Protein 3EAZ (pdb70)

InterPro domains:
  IPR000719 Protein kinase domain [PS50011] (195-449)
  IPR000980 SH2 domain [PF00017] (82-156)
  IPR000980 SH2 domain [PS50001] (82-171)
  IPR000980 SH2 domain [SM00252] (80-162)
  IPR001245 Serine-threonine/tyrosine-protein kinase, catalytic domain [PF07714] (195-440)
  IPR001245 Serine-threonine/tyrosine-protein kinase, catalytic domain [PR00109] (266-279)
  IPR001245 Serine-threonine/tyrosine-protein kinase, catalytic domain [PR00109] (304-322)
  IPR001245 Serine-threonine/tyrosine-protein kinase, catalytic domain [PR00109] (348-358)
  IPR001245 Serine-threonine/tyrosine-protein kinase, catalytic domain [PR00109] (367-389)
  IPR001245 Serine-threonine/tyrosine-protein kinase, catalytic domain [PR00109] (411-433)
  IPR001452 SH3 domain [PF00018] (15-62)
  IPR001452 SH3 domain [PS50002] (9-70)
  IPR001452 SH3 domain [SM00326] (12-69)
  IPR008266 Tyrosine-protein kinase, active site [PS00109] (310-322)
  IPR011009 Protein kinase-like domain superfamily [SSF56112] (182-446)
  IPR017441 Protein kinase, ATP binding site [PS00107] (201-222)
  IPR020635 Tyrosine-protein kinase, catalytic domain [SM00219] (195-440)
  IPR035027 CSK-like, SH2 domain [cd09937] (78-175)
  IPR036028 SH3-like domain superfamily [SSF50044] (13-99)
  IPR036860 SH2 domain superfamily [G3DSA:3.30.505.10] (81-172)

Foldseek 3Di:
DDDPLVPDFQEAEADDPVVLQVLCPPADFLEWHKYAHPPDPPFIWIWGGAPGGIDIQTWDADVCWIDRPVPDTHNDDVVVLVVQCVDVVPPRHRNPHYSGHD

Secondary structure (DSSP, 8-state):
---TGGG-TTB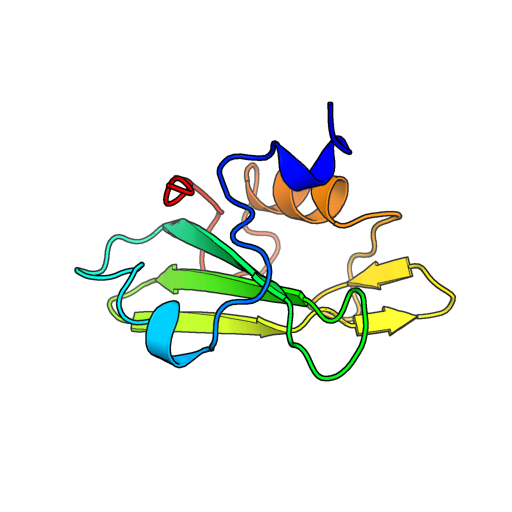--S--HHHHHHHT-S--TTEEEEEE-TTSTT-EEEEEEETTEEEEEE-EEETTEEESSSSS-BSSHHHHHHHHHH--TTSSS---EE----

Radius of gyration: 12.63 Å; Cα contacts (8 Å, |Δi|>4): 190; chains: 1; bounding box: 30×32×30 Å

Organism: Homo sapiens (NCBI:txid9606)

CATH classification: 3.30.505.10

B-factor: mean 10.51, std 4.26, range [4.64, 27.85]

Sequence (102 aa):
AGTKLSLMPWFHGKKITREQAEERLLYPPETGLFLVRESTNYPGDYTLCVSSDGKVEHYRIMYHASSKLSIDEEVYFENLMQLVEHYTSSDDADGLCTRLIKPKVME

GO terms:
  GO:0005737 cytoplasm (C, TAS)
  GO:0005515 protein binding (F, IPI)
  GO:0004713 protein tyrosine kinase activity (F, TAS)
  GO:0005515 protein binding (F, TAS)
  GO:0006468 protein phosphorylation (P, TAS)
  GO:0005829 cytosol (C, TAS)
  GO:0005886 plasma membrane (C, TAS)
  GO:0050852 T cell receptor signaling pathway (P, TAS)
  GO:0031295 T cell costimulation (P, TAS)
  GO:0042802 identical protein binding (F, IPI)
  GO:0005829 cytosol (C, IDA)
  GO:0042997 negative regulation of Golgi to plasma membrane protein transport (P, IDA)
  GO:0004713 protein tyrosine kinase activity (F, EXP)
  GO:0070062 extracellular exosome (C, HDA)
  GO:0005886 plasma membrane (C, IPI)
  GO:0034236 protein kinase A catalytic subunit binding (F, IPI)

Solvent-accessible surface area: 6162 Å² total; per-residue (Å²): 167,49,93,152,30,55,136,52,58,10,20,10,16,135,31,66,124,118,85,0,64,199,58,3,155,95,58,72,68,0,12,4,0,0,32,20,22,114,120,147,107,12,23,24,9,0,0,0,0,3,136,51,125,16,60,46,55,143,12,50,100,75,98,77,90,7,0,17,58,113,143,42,84,22,117,48,5,46,64,0,5,127,57,2,59,87,68,34,55,84,17,59,12,108,1,87,106,45,66,85,89,190

Structure (mmCIF, N/CA/C/O backbone):
data_3EAZ
#
_entry.id   3EAZ
#
_cell.length_a   37.506
_cell.length_b   48.148
_cell.length_c   49.928
_cell.angle_alpha   90.00
_cell.angle_beta   90.00
_cell.angle_gamma   90.00
#
_symmetry.space_group_name_H-M   'P 21 21 21'
#
loop_
_entity.id
_entity.type
_entity.pdbx_description
1 polymer 'Tyrosine-protein kinase CSK'
2 water water
#
loop_
_atom_site.group_PDB
_atom_site.id
_atom_site.type_symbol
_atom_site.label_atom_id
_atom_site.label_alt_id
_atom_site.label_comp_id
_atom_site.label_asym_id
_atom_site.label_entity_id
_atom_site.label_seq_id
_atom_site.pdbx_PDB_ins_code
_atom_site.Cartn_x
_atom_site.Cartn_y
_atom_site.Cartn_z
_atom_site.occupancy
_atom_site.B_iso_or_equiv
_atom_site.auth_seq_id
_atom_site.auth_comp_id
_atom_site.auth_asym_id
_atom_site.auth_atom_id
_atom_site.pdbx_PDB_model_num
ATOM 1 N N . ALA A 1 1 ? 7.563 -16.280 12.571 1.00 14.77 73 ALA A N 1
ATOM 2 C CA . ALA A 1 1 ? 7.378 -15.053 13.396 1.00 14.47 73 ALA A CA 1
ATOM 3 C C . ALA A 1 1 ? 7.621 -13.811 12.551 1.00 14.34 73 ALA A C 1
ATOM 4 O O . ALA A 1 1 ? 8.505 -13.797 11.690 1.00 15.02 73 ALA A O 1
ATOM 6 N N . GLY A 1 2 ? 6.771 -12.782 12.720 1.00 13.44 74 GLY A N 1
ATOM 7 C CA . GLY A 1 2 ? 7.047 -11.460 12.182 1.00 12.16 74 GLY A CA 1
ATOM 8 C C . GLY A 1 2 ? 6.269 -10.372 12.862 1.00 10.46 74 GLY A C 1
ATOM 9 O O . GLY A 1 2 ? 5.466 -10.596 13.680 1.00 10.36 74 GLY A O 1
ATOM 10 N N . THR A 1 3 ? 6.552 -9.169 12.424 1.00 9.40 75 THR A N 1
ATOM 11 C CA . THR A 1 3 ? 5.738 -8.042 12.800 1.00 8.54 75 THR A CA 1
ATOM 12 C C . THR A 1 3 ? 4.377 -8.115 12.112 1.00 8.00 75 THR A C 1
ATOM 13 O O . THR A 1 3 ? 4.212 -8.734 11.164 1.00 7.47 75 THR A O 1
ATOM 17 N N . LYS A 1 4 ? 3.439 -7.420 12.700 1.00 8.28 76 LYS A N 1
ATOM 18 C CA . LYS A 1 4 ? 2.092 -7.317 12.139 1.00 9.19 76 LYS A CA 1
ATOM 19 C C . LYS A 1 4 ? 2.171 -6.808 10.684 1.00 8.61 76 LYS A C 1
ATOM 20 O O . LYS A 1 4 ? 1.585 -7.360 9.848 1.00 8.49 76 LYS A O 1
ATOM 26 N N . LEU A 1 5 ? 2.932 -5.738 10.472 1.00 7.94 77 LEU A N 1
ATOM 27 C CA . LEU A 1 5 ? 3.058 -5.128 9.157 1.00 8.11 77 LEU A CA 1
ATOM 28 C C . LEU A 1 5 ? 3.606 -6.120 8.139 1.00 7.95 77 LEU A C 1
ATOM 29 O O . LEU A 1 5 ? 3.136 -6.177 7.003 1.00 7.98 77 LEU A O 1
ATOM 34 N N . SER A 1 6 ? 4.600 -6.903 8.548 1.00 7.86 78 SER A N 1
ATOM 35 C CA . SER A 1 6 ? 5.192 -7.882 7.650 1.00 8.68 78 SER A CA 1
ATOM 36 C C . SER A 1 6 ? 4.224 -8.933 7.094 1.00 8.64 78 SER A C 1
ATOM 37 O O . SER A 1 6 ? 4.450 -9.439 6.051 1.00 9.52 78 SER A O 1
ATOM 40 N N . LEU A 1 7 ? 3.179 -9.218 7.850 1.00 8.14 79 LEU A N 1
ATOM 41 C CA . LEU A 1 7 ? 2.183 -10.227 7.456 1.00 8.96 79 LEU A CA 1
ATOM 42 C C . LEU A 1 7 ? 0.970 -9.666 6.698 1.00 9.06 79 LEU A C 1
ATOM 43 O O . LEU A 1 7 ? 0.112 -10.375 6.297 1.00 9.83 79 LEU A O 1
ATOM 48 N N . MET A 1 8 ? 0.931 -8.353 6.499 1.00 8.95 80 MET A N 1
ATOM 49 C CA . MET A 1 8 ? -0.207 -7.740 5.810 1.00 8.91 80 MET A CA 1
ATOM 50 C C . MET A 1 8 ? -0.167 -7.988 4.299 1.00 8.54 80 MET A C 1
ATOM 51 O O . MET A 1 8 ? 0.829 -7.675 3.646 1.00 8.06 80 MET A O 1
ATOM 56 N N . PRO A 1 9 ? -1.241 -8.547 3.743 1.00 8.64 81 PRO A N 1
ATOM 57 C CA . PRO A 1 9 ? -1.195 -9.031 2.372 1.00 8.95 81 PRO A CA 1
ATOM 58 C C . PRO A 1 9 ? -0.809 -7.982 1.336 1.00 8.25 81 PRO A C 1
ATOM 59 O O . PRO A 1 9 ? -0.254 -8.318 0.384 1.00 9.04 81 PRO A O 1
ATOM 63 N N . TRP A 1 10 ? -1.095 -6.742 1.640 1.00 7.41 82 TRP A N 1
ATOM 64 C CA . TRP A 1 10 ? -0.748 -5.614 0.776 1.00 6.85 82 TRP A CA 1
ATOM 65 C C . TRP A 1 10 ? 0.669 -5.097 0.923 1.00 6.61 82 TRP A C 1
ATOM 66 O O . TRP A 1 10 ? 1.080 -4.270 0.151 1.00 6.71 82 TRP A O 1
ATOM 77 N N . PHE A 1 11 ? 1.390 -5.589 1.930 1.00 6.48 83 PHE A N 1
ATOM 78 C CA . PHE A 1 11 ? 2.732 -5.065 2.171 1.00 6.76 83 PHE A CA 1
ATOM 79 C C . PHE A 1 11 ? 3.791 -5.880 1.444 1.00 6.91 83 PHE A C 1
ATOM 80 O O . PHE A 1 11 ? 3.955 -7.002 1.726 1.00 7.85 83 PHE A O 1
ATOM 88 N N . HIS A 1 12 ? 4.464 -5.280 0.496 1.00 6.77 84 HIS A N 1
ATOM 89 C CA . HIS A 1 12 ? 5.461 -5.985 -0.323 1.00 7.70 84 HIS A CA 1
ATOM 90 C C . HIS A 1 12 ? 6.902 -5.728 0.100 1.00 7.74 84 HIS A C 1
ATOM 91 O O . HIS A 1 12 ? 7.778 -6.187 -0.521 1.00 8.89 84 HIS A O 1
ATOM 98 N N . GLY A 1 13 ? 7.109 -4.974 1.151 1.00 7.81 85 GLY A N 1
ATOM 99 C CA . GLY A 1 13 ? 8.481 -4.671 1.511 1.00 8.05 85 GLY A CA 1
ATOM 100 C C . GLY A 1 13 ? 9.248 -3.878 0.468 1.00 8.00 85 GLY A C 1
ATOM 101 O O . GLY A 1 13 ? 8.721 -3.052 -0.231 1.00 7.54 85 GLY A O 1
ATOM 102 N N A LYS A 1 14 ? 10.515 -4.230 0.375 0.50 8.45 86 LYS A N 1
ATOM 103 N N B LYS A 1 14 ? 10.515 -4.241 0.356 0.50 8.45 86 LYS A N 1
ATOM 104 C CA A LYS A 1 14 ? 11.435 -3.440 -0.399 0.50 9.40 86 LYS A CA 1
ATOM 105 C CA B LYS A 1 14 ? 11.467 -3.464 -0.421 0.50 9.40 86 LYS A CA 1
ATOM 106 C C A LYS A 1 14 ? 11.410 -3.947 -1.803 0.50 9.92 86 LYS A C 1
ATOM 107 C C B LYS A 1 14 ? 11.554 -3.607 -1.950 0.50 9.92 86 LYS A C 1
ATOM 108 O O A LYS A 1 14 ? 12.068 -4.878 -2.096 0.50 11.48 86 LYS A O 1
ATOM 109 O O B LYS A 1 14 ? 12.582 -3.553 -2.586 0.50 11.48 86 LYS A O 1
ATOM 119 N N . ILE A 1 15 ? 10.537 -3.400 -2.588 1.00 9.16 87 ILE A N 1
ATOM 120 C CA . ILE A 1 15 ? 10.496 -3.600 -4.034 1.00 8.44 87 ILE A CA 1
ATOM 121 C C . ILE A 1 15 ? 10.580 -2.216 -4.657 1.00 7.90 87 ILE A C 1
ATOM 122 O O . ILE A 1 15 ? 10.307 -1.214 -3.985 1.00 8.01 87 ILE A O 1
ATOM 127 N N . THR A 1 16 ? 10.962 -2.149 -5.900 1.00 7.11 88 THR A N 1
ATOM 128 C CA . THR A 1 16 ? 11.125 -0.870 -6.573 1.00 7.03 88 THR A CA 1
ATOM 129 C C . THR A 1 16 ? 9.788 -0.375 -7.139 1.00 6.71 88 THR A C 1
ATOM 130 O O . THR A 1 16 ? 8.855 -1.096 -7.249 1.00 6.54 88 THR A O 1
ATOM 134 N N . ARG A 1 17 ? 9.785 0.886 -7.542 1.00 6.88 89 ARG A N 1
ATOM 135 C CA . ARG A 1 17 ? 8.668 1.499 -8.265 1.00 6.91 89 ARG A CA 1
ATOM 136 C C . ARG A 1 17 ? 8.337 0.704 -9.515 1.00 6.81 89 ARG A C 1
ATOM 137 O O . ARG A 1 17 ? 7.216 0.412 -9.747 1.00 6.74 89 ARG A O 1
ATOM 145 N N . GLU A 1 18 ? 9.349 0.332 -10.276 1.00 6.77 90 GLU A N 1
ATOM 146 C CA . GLU A 1 18 ? 9.130 -0.421 -11.525 1.00 6.80 90 GLU A CA 1
ATOM 147 C C . GLU A 1 18 ? 8.561 -1.796 -11.248 1.00 6.60 90 GLU A C 1
ATOM 148 O O . GLU A 1 18 ? 7.734 -2.236 -12.003 1.00 6.59 90 GLU A O 1
ATOM 154 N N . GLN A 1 19 ? 8.982 -2.455 -10.179 1.00 6.53 91 GLN A N 1
ATOM 155 C CA . GLN A 1 19 ? 8.436 -3.750 -9.805 1.00 6.63 91 GLN A CA 1
ATOM 156 C C . GLN A 1 19 ? 6.959 -3.582 -9.363 1.00 6.66 91 GLN A C 1
ATOM 157 O O . GLN A 1 19 ? 6.156 -4.378 -9.669 1.00 7.06 91 GLN A O 1
ATOM 163 N N . ALA A 1 20 ? 6.633 -2.534 -8.652 1.00 6.79 92 ALA A N 1
ATOM 164 C CA . ALA A 1 20 ? 5.220 -2.244 -8.306 1.00 6.84 92 ALA A CA 1
ATOM 165 C C . ALA A 1 20 ? 4.345 -2.050 -9.545 1.00 7.22 92 ALA A C 1
ATOM 166 O O . ALA A 1 20 ? 3.253 -2.544 -9.588 1.00 7.52 92 ALA A O 1
ATOM 168 N N . GLU A 1 21 ? 4.866 -1.312 -10.502 1.00 7.70 93 GLU A N 1
ATOM 169 C CA A GLU A 1 21 ? 4.154 -1.157 -11.768 0.50 8.19 93 GLU A CA 1
ATOM 170 C CA B GLU A 1 21 ? 4.357 -1.159 -11.764 0.50 8.19 93 GLU A CA 1
ATOM 171 C C . GLU A 1 21 ? 3.816 -2.482 -12.462 1.00 8.48 93 GLU A C 1
ATOM 172 O O . GLU A 1 21 ? 2.760 -2.615 -12.925 1.00 9.16 93 GLU A O 1
ATOM 183 N N . ARG A 1 22 ? 4.704 -3.433 -12.434 1.00 8.24 94 ARG A N 1
ATOM 184 C CA . ARG A 1 22 ? 4.454 -4.729 -12.999 1.00 8.96 94 ARG A CA 1
ATOM 185 C C . ARG A 1 22 ? 3.497 -5.560 -12.175 1.00 9.46 94 ARG A C 1
ATOM 186 O O . ARG A 1 22 ? 2.745 -6.296 -12.717 1.00 10.85 94 ARG A O 1
ATOM 194 N N . LEU A 1 23 ? 3.514 -5.414 -10.878 1.00 8.80 95 LEU A N 1
ATOM 195 C CA . LEU A 1 23 ? 2.597 -6.119 -10.006 1.00 8.88 95 LEU A CA 1
ATOM 196 C C . LEU A 1 23 ? 1.175 -5.617 -10.129 1.00 9.07 95 LEU A C 1
ATOM 197 O O . LEU A 1 23 ? 0.253 -6.393 -9.952 1.00 10.31 95 LEU A O 1
ATOM 202 N N . LEU A 1 24 ? 0.993 -4.341 -10.435 1.00 8.42 96 LEU A N 1
ATOM 203 C CA . LEU A 1 24 ? -0.343 -3.737 -10.503 1.00 8.54 96 LEU A CA 1
ATOM 204 C C . LEU A 1 24 ? -0.836 -3.682 -11.966 1.00 9.50 96 LEU A C 1
ATOM 205 O O . LEU A 1 24 ? -1.468 -2.794 -12.390 1.00 11.49 96 LEU A O 1
ATOM 210 N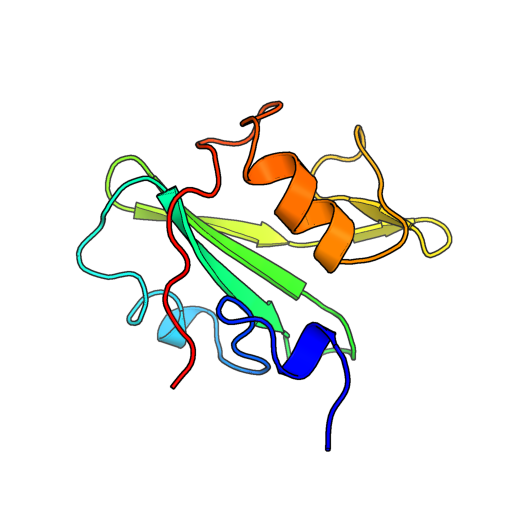 N . TYR A 1 25 ? -0.584 -4.723 -12.719 1.00 10.44 97 TYR A N 1
ATOM 211 C CA . TYR A 1 25 ? -0.970 -4.743 -14.117 1.00 11.26 97 TYR A CA 1
ATOM 212 C C . TYR A 1 25 ? -1.597 -6.111 -14.385 1.00 11.81 97 TYR A C 1
ATOM 213 O O . TYR A 1 25 ? -1.142 -7.040 -13.838 1.00 12.80 97 TYR A O 1
ATOM 222 N N . PRO A 1 26 ? -2.687 -6.179 -15.151 1.00 11.81 98 PRO A N 1
ATOM 223 C CA . PRO A 1 26 ? -3.347 -5.062 -15.810 1.00 11.50 98 PRO A CA 1
ATOM 224 C C . PRO A 1 26 ? -4.107 -4.139 -14.842 1.00 11.03 98 PRO A C 1
ATOM 225 O O . PRO A 1 26 ? -4.370 -4.587 -13.763 1.00 10.45 98 PRO A O 1
ATOM 229 N N . PRO A 1 27 ? -4.386 -2.959 -15.252 1.00 11.33 99 PRO A N 1
ATOM 230 C CA . PRO A 1 27 ? -5.050 -2.064 -14.319 1.00 11.00 99 PRO A CA 1
ATOM 231 C C . PRO A 1 27 ? -6.395 -2.576 -13.888 1.00 10.44 99 PRO A C 1
ATOM 232 O O . PRO A 1 27 ? -7.129 -3.148 -14.630 1.00 10.38 99 PRO A O 1
ATOM 236 N N . GLU A 1 28 ? -6.686 -2.328 -12.636 1.00 9.39 100 GLU A N 1
ATOM 237 C CA . GLU A 1 28 ? -7.954 -2.662 -12.024 1.00 9.43 100 GLU A CA 1
ATOM 238 C C . GLU A 1 28 ? -8.141 -1.667 -10.904 1.00 8.42 100 GLU A C 1
ATOM 239 O O . GLU A 1 28 ? -7.420 -1.679 -9.971 1.00 8.16 100 GLU A O 1
ATOM 245 N N . THR A 1 29 ? -9.084 -0.756 -11.072 1.00 8.18 101 THR A N 1
ATOM 246 C CA . THR A 1 29 ? -9.211 0.355 -10.136 1.00 8.49 101 THR A CA 1
ATOM 247 C C . THR A 1 29 ? -9.381 -0.140 -8.694 1.00 8.33 101 THR A C 1
ATOM 248 O O . THR A 1 29 ? -10.166 -0.966 -8.422 1.00 8.87 101 THR A O 1
ATOM 252 N N . GLY A 1 30 ? -8.575 0.398 -7.811 1.00 7.64 102 GLY A N 1
ATOM 253 C CA . GLY A 1 30 ? -8.569 -0.015 -6.393 1.00 7.62 102 GLY A CA 1
ATOM 254 C C . GLY A 1 30 ? -7.637 -1.184 -6.007 1.00 7.26 102 GLY A C 1
ATOM 255 O O . GLY A 1 30 ? -7.487 -1.405 -4.895 1.00 7.88 102 GLY A O 1
ATOM 256 N N . LEU A 1 31 ? -6.995 -1.791 -6.964 1.00 7.35 103 LEU A N 1
ATOM 257 C CA . LEU A 1 31 ? -5.916 -2.749 -6.685 1.00 7.14 103 LEU A CA 1
ATOM 258 C C . LEU A 1 31 ? -4.700 -2.004 -6.156 1.00 6.94 103 LEU A C 1
ATOM 259 O O . LEU A 1 31 ? -4.298 -1.046 -6.702 1.00 7.59 103 LEU A O 1
ATOM 264 N N . PHE A 1 32 ? -4.176 -2.466 -5.023 1.00 6.22 104 PHE A N 1
ATOM 265 C CA . PHE A 1 32 ? -3.106 -1.681 -4.374 1.00 6.07 104 PHE A CA 1
ATOM 266 C C . P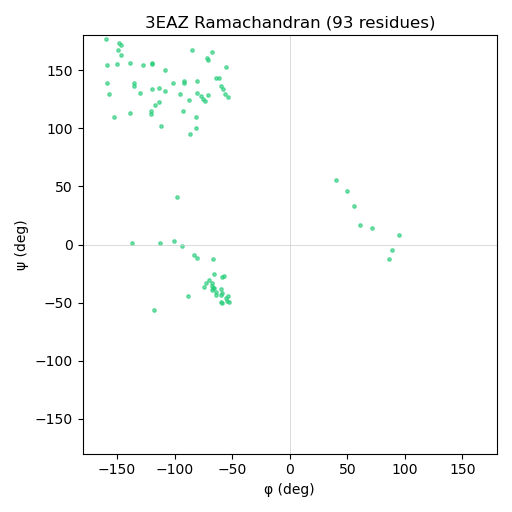HE A 1 32 ? -2.058 -2.544 -3.659 1.00 5.63 104 PHE A C 1
ATOM 267 O O . PHE A 1 32 ? -2.308 -3.647 -3.297 1.00 5.93 104 PHE A O 1
ATOM 275 N N . LEU A 1 33 ? -0.924 -1.887 -3.382 1.00 5.72 105 LEU A N 1
ATOM 276 C CA . LEU A 1 33 ? 0.108 -2.420 -2.492 1.00 5.91 105 LEU A CA 1
ATOM 277 C C . LEU A 1 33 ? 0.804 -1.269 -1.800 1.00 5.29 105 LEU A C 1
ATOM 278 O O . LEU A 1 33 ? 0.727 -0.142 -2.212 1.00 4.89 105 LEU A O 1
ATOM 283 N N . VAL A 1 34 ? 1.561 -1.631 -0.800 1.00 5.71 106 VAL A N 1
ATOM 284 C CA . VAL A 1 34 ? 2.537 -0.700 -0.279 1.00 5.89 106 VAL A CA 1
ATOM 285 C C . VAL A 1 34 ? 3.932 -1.291 -0.411 1.00 5.96 106 VAL A C 1
ATOM 286 O O . VAL A 1 34 ? 4.180 -2.424 -0.109 1.00 6.13 106 VAL A O 1
ATOM 290 N N . ARG A 1 35 ? 4.839 -0.449 -0.895 1.00 5.48 107 ARG A N 1
ATOM 291 C CA . ARG A 1 35 ? 6.246 -0.794 -0.995 1.00 6.01 107 ARG A CA 1
ATOM 292 C C . ARG A 1 35 ? 7.109 0.153 -0.170 1.00 6.28 107 ARG A C 1
ATOM 293 O O . ARG A 1 35 ? 6.722 1.286 0.118 1.00 6.32 107 ARG A O 1
ATOM 301 N N . GLU A 1 36 ? 8.275 -0.337 0.198 1.00 6.56 108 GLU A N 1
ATOM 302 C CA . GLU A 1 36 ? 9.271 0.423 0.996 1.00 7.07 108 GLU A CA 1
ATOM 303 C C . GLU A 1 36 ? 10.520 0.708 0.164 1.00 7.85 108 GLU A C 1
ATOM 304 O O . GLU A 1 36 ? 10.988 -0.135 -0.513 1.00 8.74 108 GLU A O 1
ATOM 310 N N . SER A 1 37 ? 10.994 1.947 0.232 1.00 9.62 109 SER A N 1
ATOM 311 C CA . SER A 1 37 ? 12.253 2.280 -0.418 1.00 11.11 109 SER A CA 1
ATOM 312 C C . SER A 1 37 ? 13.406 1.859 0.431 1.00 12.18 109 SER A C 1
ATOM 313 O O . SER A 1 37 ? 13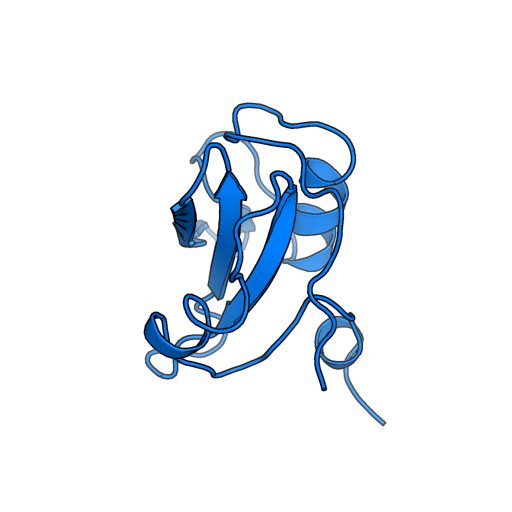.389 2.076 1.585 1.00 12.35 109 SER A O 1
ATOM 316 N N . THR A 1 38 ? 14.453 1.349 -0.210 1.00 13.34 110 THR A N 1
ATOM 317 C CA . THR A 1 38 ? 15.754 1.082 0.443 1.00 15.17 110 THR A CA 1
ATOM 318 C C . THR A 1 38 ? 16.478 2.320 0.883 1.00 15.29 110 THR A C 1
ATOM 319 O O . THR A 1 38 ? 17.334 2.273 1.676 1.00 15.84 110 THR A O 1
ATOM 323 N N . ASN A 1 39 ? 16.064 3.457 0.451 1.00 15.27 111 ASN A N 1
ATOM 324 C CA . ASN A 1 39 ? 16.688 4.704 0.922 1.00 15.52 111 ASN A CA 1
ATOM 325 C C . ASN A 1 39 ? 16.743 4.860 2.438 1.00 15.16 111 ASN A C 1
ATOM 326 O O . ASN A 1 39 ? 17.727 5.268 2.968 1.00 15.65 111 ASN A O 1
ATOM 331 N N . TYR A 1 40 ? 15.645 4.552 3.122 1.00 14.17 112 TYR A N 1
ATOM 332 C CA . TYR A 1 40 ? 15.536 4.836 4.515 1.00 13.21 112 TYR A CA 1
ATOM 333 C C . TYR A 1 40 ? 14.434 3.903 5.091 1.00 12.20 112 TYR A C 1
ATOM 334 O O . TYR A 1 40 ? 13.442 3.678 4.486 1.00 11.36 112 TYR A O 1
ATOM 343 N N . PRO A 1 41 ? 14.671 3.367 6.253 1.00 11.23 113 PRO A N 1
ATOM 344 C CA . PRO A 1 41 ? 13.668 2.476 6.866 1.00 11.00 113 PRO A CA 1
ATOM 345 C C . PRO A 1 41 ? 12.312 3.153 7.064 1.00 10.20 113 PRO A C 1
ATOM 346 O O . PRO A 1 41 ? 12.196 4.234 7.502 1.00 10.48 113 PRO A O 1
ATOM 350 N N . GLY A 1 42 ? 11.267 2.463 6.681 1.00 11.58 114 GLY A N 1
ATOM 351 C CA . GLY A 1 42 ? 9.945 3.046 6.760 1.00 8.30 114 GLY A CA 1
ATOM 352 C C . GLY A 1 42 ? 9.577 4.150 5.770 1.00 7.09 114 GLY A C 1
ATOM 353 O O . GLY A 1 42 ? 8.600 4.766 5.912 1.00 6.84 114 GLY A O 1
ATOM 354 N N . ASP A 1 43 ? 10.378 4.293 4.737 1.00 6.12 115 ASP A N 1
ATOM 355 C CA . ASP A 1 43 ? 10.008 5.147 3.616 1.00 6.14 115 ASP A CA 1
ATOM 356 C C . ASP A 1 43 ? 9.062 4.372 2.694 1.00 5.82 115 ASP A C 1
ATOM 357 O O . ASP A 1 43 ? 9.465 3.569 1.923 1.00 6.72 115 ASP A O 1
ATOM 362 N N . TYR A 1 44 ? 7.791 4.684 2.854 1.00 5.41 116 TYR A N 1
ATOM 363 C CA . TYR A 1 44 ? 6.746 3.895 2.183 1.00 5.46 116 TYR A CA 1
ATOM 364 C C . TYR A 1 44 ? 6.118 4.703 1.050 1.00 5.54 116 TYR A C 1
ATOM 365 O O . TYR A 1 44 ? 5.963 5.901 1.127 1.00 6.04 116 TYR A O 1
ATOM 374 N N . THR A 1 45 ? 5.680 3.930 0.050 1.00 5.27 117 THR A N 1
ATOM 375 C CA . THR A 1 45 ? 4.789 4.466 -0.982 1.00 5.28 117 THR A CA 1
ATOM 376 C C . THR A 1 45 ? 3.594 3.524 -1.134 1.00 5.39 117 THR A C 1
ATOM 377 O O . THR A 1 45 ? 3.766 2.318 -1.250 1.00 5.19 117 THR A O 1
ATOM 381 N N . LEU A 1 46 ? 2.423 4.120 -1.101 1.00 5.16 118 LEU A N 1
ATOM 382 C CA . LEU A 1 46 ? 1.179 3.445 -1.404 1.00 5.61 118 LEU A CA 1
ATOM 383 C C . LEU A 1 46 ? 1.000 3.567 -2.909 1.00 5.61 118 LEU A C 1
ATOM 384 O O . LEU A 1 46 ? 0.911 4.650 -3.436 1.00 6.24 118 LEU A O 1
ATOM 389 N N . CYS A 1 47 ? 0.856 2.433 -3.527 1.00 5.28 119 CYS A N 1
ATOM 390 C CA . CYS A 1 47 ? 0.732 2.326 -4.981 1.00 5.70 119 CYS A CA 1
ATOM 391 C C . CYS A 1 47 ? -0.639 1.740 -5.302 1.00 5.45 119 CYS A C 1
ATOM 392 O O . CYS A 1 47 ? -0.948 0.701 -4.883 1.00 6.31 119 CYS A O 1
ATOM 395 N N . VAL A 1 48 ? -1.423 2.506 -6.044 1.00 5.55 120 VAL A N 1
ATOM 396 C CA . VAL A 1 48 ? -2.782 2.101 -6.309 1.00 6.59 120 VAL A CA 1
ATOM 397 C C . VAL A 1 48 ? -3.140 2.294 -7.788 1.00 6.07 120 VAL A C 1
ATOM 398 O O . VAL A 1 48 ? -2.850 3.293 -8.347 1.00 6.54 120 VAL A O 1
ATOM 402 N N . SER A 1 49 ? -3.803 1.286 -8.334 1.00 6.16 121 SER A N 1
ATOM 403 C CA . SER A 1 49 ? -4.295 1.363 -9.677 1.00 6.52 121 SER A CA 1
ATOM 404 C C . SER A 1 49 ? -5.588 2.146 -9.697 1.00 6.67 121 SER A C 1
ATOM 405 O O . SER A 1 49 ? -6.464 1.884 -8.967 1.00 7.04 121 SER A O 1
ATOM 408 N N . SER A 1 50 ? -5.640 3.100 -10.603 1.00 7.03 122 SER A N 1
ATOM 409 C CA . SER A 1 50 ? -6.852 3.927 -10.749 1.00 7.96 122 SER A CA 1
ATOM 410 C C . SER A 1 50 ? -6.910 4.516 -12.132 1.00 7.97 122 SER A C 1
ATOM 411 O O . SER A 1 50 ? -5.999 5.112 -12.568 1.00 7.56 122 SER A O 1
ATOM 414 N N . ASP A 1 51 ? -8.072 4.340 -12.795 1.00 8.46 123 ASP A N 1
ATOM 415 C CA . ASP A 1 51 ? -8.336 4.948 -14.112 1.00 9.58 123 ASP A CA 1
ATOM 416 C C . ASP A 1 51 ? -7.279 4.588 -15.162 1.00 10.16 123 ASP A C 1
ATOM 417 O O . ASP A 1 51 ? -7.012 5.326 -16.007 1.00 11.27 123 ASP A O 1
ATOM 422 N N . GLY A 1 52 ? -6.746 3.379 -1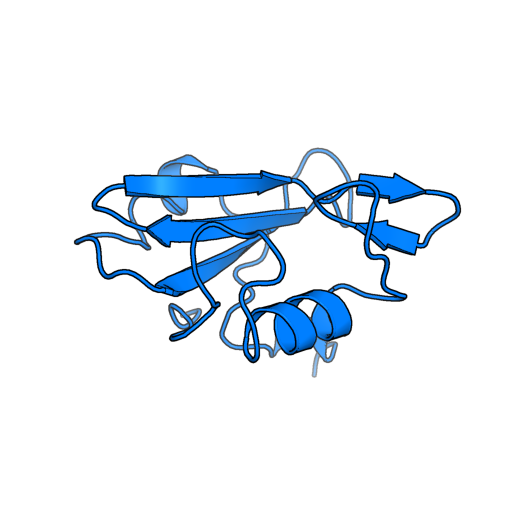5.048 1.00 10.02 124 GLY A N 1
ATOM 423 C CA . GLY A 1 52 ? -5.884 2.796 -16.058 1.00 10.72 124 GLY A CA 1
ATOM 424 C C . GLY A 1 52 ? -4.404 2.982 -15.829 1.00 10.55 124 GLY A C 1
ATOM 425 O O . GLY A 1 52 ? -3.623 2.653 -16.674 1.00 11.11 124 GLY A O 1
ATOM 426 N N . LYS A 1 53 ? -4.002 3.497 -14.699 1.00 10.33 125 LYS A N 1
ATOM 427 C CA . LYS A 1 53 ? -2.580 3.650 -14.428 1.00 10.91 125 LYS A CA 1
ATOM 428 C C . LYS A 1 53 ? -2.337 3.496 -12.896 1.00 9.78 125 LYS A C 1
ATOM 429 O O . LYS A 1 53 ? -3.238 3.485 -12.117 1.00 10.01 125 LYS A O 1
ATOM 435 N N . VAL A 1 54 ? -1.085 3.480 -12.509 1.00 8.70 126 VAL A N 1
ATOM 436 C CA . VAL A 1 54 ? -0.704 3.458 -11.112 1.00 7.97 126 VAL A CA 1
ATOM 437 C C . VAL A 1 54 ? -0.425 4.858 -10.641 1.00 7.53 126 VAL A C 1
ATOM 438 O O . VAL A 1 54 ? 0.280 5.592 -11.228 1.00 8.63 126 VAL A O 1
ATOM 442 N N . GLU A 1 55 ? -1.061 5.180 -9.532 1.00 7.48 127 GLU A N 1
ATOM 443 C CA . GLU A 1 55 ? -0.803 6.383 -8.735 1.00 7.55 127 GLU A CA 1
ATOM 444 C C . GLU A 1 55 ? 0.049 6.017 -7.519 1.00 7.27 127 GLU A C 1
ATOM 445 O O . GLU A 1 55 ? -0.120 5.006 -6.900 1.00 8.19 127 GLU A O 1
ATOM 451 N N . HIS A 1 56 ? 1.009 6.879 -7.227 1.00 7.24 128 HIS A N 1
ATOM 452 C CA . HIS A 1 56 ? 2.027 6.611 -6.204 1.00 7.19 128 HIS A CA 1
ATOM 453 C C . HIS A 1 56 ? 1.921 7.709 -5.140 1.00 7.05 128 HIS A C 1
ATOM 454 O O . HIS A 1 56 ? 2.155 8.831 -5.425 1.00 8.41 128 HIS A O 1
ATOM 461 N N . TYR A 1 57 ? 1.546 7.326 -3.951 1.00 6.51 129 TYR A N 1
ATOM 462 C CA . TYR A 1 57 ? 1.393 8.265 -2.833 1.00 6.59 129 TYR A CA 1
ATOM 463 C C . TYR A 1 57 ? 2.476 7.992 -1.777 1.00 6.30 129 TYR A C 1
ATOM 464 O O . TYR A 1 57 ? 2.383 7.035 -1.037 1.00 6.10 129 TYR A O 1
ATOM 473 N N . ARG A 1 58 ? 3.503 8.822 -1.770 1.00 5.84 130 ARG A N 1
ATOM 474 C CA . ARG A 1 58 ? 4.626 8.661 -0.841 1.00 6.42 130 ARG A CA 1
ATOM 475 C C . ARG A 1 58 ? 4.238 9.159 0.567 1.00 6.33 130 ARG A C 1
ATOM 476 O O . ARG A 1 58 ? 3.731 10.233 0.757 1.00 6.07 130 ARG A O 1
ATOM 484 N N . ILE A 1 59 ? 4.450 8.312 1.536 1.00 5.70 131 ILE A N 1
ATOM 485 C CA . ILE A 1 59 ? 4.221 8.680 2.932 1.00 6.14 131 ILE A CA 1
ATOM 486 C C . ILE A 1 59 ? 5.194 9.808 3.363 1.00 5.96 131 ILE A C 1
ATOM 487 O O . ILE A 1 59 ? 6.299 9.825 2.957 1.00 6.17 131 ILE A O 1
ATOM 492 N N . MET A 1 60 ? 4.702 10.703 4.184 1.00 6.16 132 MET A N 1
ATOM 493 C CA . MET A 1 60 ? 5.584 11.564 4.946 1.00 7.74 132 MET A CA 1
ATOM 494 C C . MET A 1 60 ? 5.328 11.334 6.429 1.00 7.23 132 MET A C 1
ATOM 495 O O . MET A 1 60 ? 4.309 10.932 6.823 1.00 7.21 132 MET A O 1
ATOM 500 N N . TYR A 1 61 ? 6.353 11.640 7.187 1.00 6.58 133 TYR A N 1
ATOM 501 C CA . TYR A 1 61 ? 6.345 11.638 8.654 1.00 6.86 133 TYR A CA 1
ATOM 502 C C . TYR A 1 61 ? 6.508 13.070 9.159 1.00 6.88 133 TYR A C 1
ATOM 503 O O . TYR A 1 61 ? 7.444 13.748 8.817 1.00 7.71 133 TYR A O 1
ATOM 512 N N . HIS A 1 62 ? 5.528 13.476 9.938 1.00 6.86 134 HIS A N 1
ATOM 513 C CA . HIS A 1 62 ? 5.569 14.762 10.660 1.00 7.17 134 HIS A CA 1
ATOM 514 C C . HIS A 1 62 ? 5.452 14.466 12.126 1.00 7.64 134 HIS A C 1
ATOM 515 O O . HIS A 1 62 ? 4.461 14.013 12.557 1.00 7.30 134 HIS A O 1
ATOM 522 N N . ALA A 1 63 ? 6.533 14.728 12.854 1.00 8.43 135 ALA A N 1
ATOM 523 C CA . ALA A 1 63 ? 6.615 14.431 14.277 1.00 9.01 135 ALA A CA 1
ATOM 524 C C . ALA A 1 63 ? 6.183 12.987 14.544 1.00 8.77 135 ALA A C 1
ATOM 525 O O . ALA A 1 63 ? 5.427 12.742 15.425 1.00 9.66 135 ALA A O 1
ATOM 527 N N . SER A 1 64 ? 6.697 12.099 13.729 1.00 8.70 136 SER A N 1
ATOM 528 C CA A SER A 1 64 ? 6.462 10.665 13.748 0.50 8.87 136 SER A CA 1
ATOM 529 C CA B SER A 1 64 ? 6.488 10.654 13.744 0.50 8.47 136 SER A CA 1
ATOM 530 C C . SER A 1 64 ? 5.100 10.177 13.279 1.00 8.28 136 SER A C 1
ATOM 531 O O . SER A 1 64 ? 4.894 9.035 13.227 1.00 8.26 136 SER A O 1
ATOM 536 N N . LYS A 1 65 ? 4.222 11.092 12.949 1.00 7.84 137 LYS A N 1
ATOM 537 C CA . LYS A 1 65 ? 2.891 10.730 12.452 1.00 7.56 137 LYS A CA 1
ATOM 538 C C . LYS A 1 65 ? 2.902 10.635 10.918 1.00 7.37 137 LYS A C 1
ATOM 539 O O . LYS A 1 65 ? 3.517 11.419 10.281 1.00 7.43 137 LYS A O 1
ATOM 545 N N . LEU A 1 66 ? 2.237 9.640 10.378 1.00 6.92 138 LEU A N 1
ATOM 546 C CA . LEU A 1 66 ? 2.188 9.383 8.934 1.00 6.71 138 LEU A CA 1
ATOM 547 C C . LEU A 1 66 ? 1.007 10.052 8.233 1.00 6.62 138 LEU A C 1
ATOM 548 O O . LEU A 1 66 ? -0.021 10.192 8.738 1.00 6.95 138 LEU A O 1
ATOM 553 N N . SER A 1 67 ? 1.264 10.564 7.044 1.00 6.65 139 SER A N 1
ATOM 554 C CA . SER A 1 67 ? 0.237 11.124 6.174 1.00 6.92 139 SER A CA 1
ATOM 555 C C . SER A 1 67 ? 0.660 10.944 4.686 1.00 7.12 139 SER A C 1
ATOM 556 O O . SER A 1 67 ? 1.782 10.811 4.378 1.00 7.64 139 SER A O 1
ATOM 559 N N . ILE A 1 68 ? -0.340 10.921 3.820 1.00 7.26 140 ILE A N 1
ATOM 560 C CA . ILE A 1 68 ? -0.048 11.101 2.432 1.00 8.01 140 ILE A CA 1
ATOM 561 C C . ILE A 1 68 ? -0.588 12.383 1.843 1.00 8.24 140 ILE A C 1
ATOM 562 O O . ILE A 1 68 ? -0.405 12.576 0.717 1.00 9.28 140 ILE A O 1
ATOM 567 N N . ASP A 1 69 ? -1.240 13.224 2.608 1.00 7.94 141 ASP A N 1
ATOM 568 C CA . ASP A 1 69 ? -1.870 14.482 2.117 1.00 8.15 141 ASP A CA 1
ATOM 569 C C . ASP A 1 69 ? -1.693 15.720 2.954 1.00 8.79 141 ASP A C 1
ATOM 570 O O . ASP A 1 69 ? -2.238 16.736 2.577 1.00 9.27 141 ASP A O 1
ATOM 575 N N . GLU A 1 70 ? -0.974 15.656 4.068 1.00 9.16 142 GLU A N 1
ATOM 576 C CA . GLU A 1 70 ? -0.825 16.786 5.037 1.00 10.18 142 GLU A CA 1
ATOM 577 C C . GLU A 1 70 ? -2.159 17.232 5.645 1.00 9.85 142 GLU A C 1
ATOM 578 O O . GLU A 1 70 ? -2.267 18.265 6.225 1.00 10.91 142 GLU A O 1
ATOM 584 N N . GLU A 1 71 ? -3.154 16.397 5.535 1.00 9.19 143 GLU A N 1
ATOM 585 C CA . GLU A 1 71 ? -4.466 16.700 6.121 1.00 8.69 143 GLU A CA 1
ATOM 586 C C . GLU A 1 71 ? -4.788 15.643 7.177 1.00 7.99 143 GLU A C 1
ATOM 587 O O . GLU A 1 71 ? -5.108 15.974 8.288 1.00 8.35 143 GLU A O 1
ATOM 593 N N . VAL A 1 72 ? -4.767 14.392 6.778 1.00 7.14 144 VAL A N 1
ATOM 594 C CA . VAL A 1 72 ? -5.173 13.310 7.645 1.00 7.19 144 VAL A CA 1
ATOM 595 C C . VAL A 1 72 ? -3.924 12.519 8.060 1.00 6.39 144 VAL A C 1
ATOM 596 O O . VAL A 1 72 ? -3.107 12.179 7.233 1.00 6.41 144 VAL A O 1
ATOM 600 N N . TYR A 1 73 ? -3.825 12.258 9.335 1.00 6.27 145 TYR A N 1
ATOM 601 C CA . TYR A 1 73 ? -2.602 11.663 9.935 1.00 6.46 145 TYR A CA 1
ATOM 602 C C . TYR A 1 73 ? -2.942 10.432 10.751 1.00 6.77 145 TYR A C 1
ATOM 603 O O . TYR A 1 73 ? -4.026 10.287 11.217 1.00 6.57 145 TYR A O 1
ATOM 612 N N . PHE A 1 74 ? -1.953 9.569 10.866 1.00 7.03 146 PHE A N 1
ATOM 613 C CA . PHE A 1 74 ? -2.048 8.243 11.485 1.00 7.70 146 PHE A CA 1
ATOM 614 C C . PHE A 1 74 ? -0.821 7.984 12.333 1.00 8.10 146 PHE A C 1
ATOM 615 O O . PHE A 1 74 ? 0.173 8.558 12.128 1.00 8.54 146 PHE A O 1
ATOM 623 N N . GLU A 1 75 ?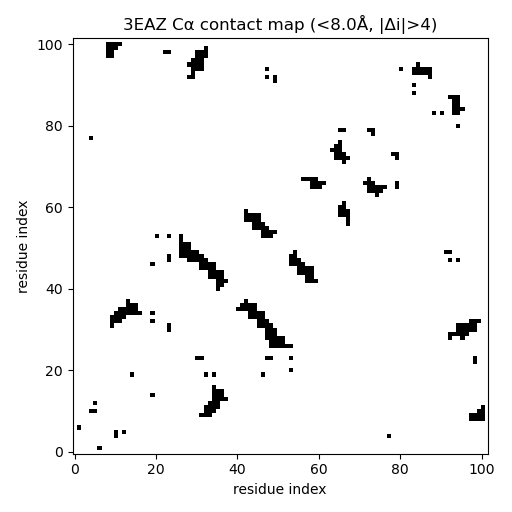 -0.963 7.090 13.306 1.00 8.93 147 GLU A N 1
ATOM 624 C CA . GLU A 1 75 ? 0.166 6.640 14.109 1.00 9.49 147 GLU A CA 1
ATOM 625 C C . GLU A 1 75 ? 1.051 5.686 13.317 1.00 9.16 147 GLU A C 1
ATOM 626 O O . GLU A 1 75 ? 2.274 5.707 13.451 1.00 9.58 147 GLU A O 1
ATOM 632 N N . ASN A 1 76 ? 0.429 4.849 12.492 1.00 8.73 148 ASN A N 1
ATOM 633 C CA . ASN A 1 76 ? 1.170 3.852 11.746 1.00 8.42 148 ASN A CA 1
ATOM 634 C C . ASN A 1 76 ? 0.583 3.554 10.381 1.00 8.06 148 ASN A C 1
ATOM 635 O O . ASN A 1 76 ? -0.479 3.975 10.058 1.00 7.90 148 ASN A O 1
ATOM 640 N N . LEU A 1 77 ? 1.282 2.804 9.592 1.00 8.02 149 LEU A N 1
ATOM 641 C CA . LEU A 1 77 ? 0.912 2.531 8.232 1.00 7.62 149 LEU A CA 1
ATOM 642 C C . LEU A 1 77 ? -0.367 1.665 8.100 1.00 6.81 149 LEU A C 1
ATOM 643 O O . LEU A 1 77 ? -1.138 1.793 7.192 1.00 7.07 149 LEU A O 1
ATOM 648 N N . MET A 1 78 ? -0.554 0.773 9.051 1.00 6.64 150 MET A N 1
ATOM 649 C CA . MET A 1 78 ? -1.732 -0.065 9.024 1.00 7.88 150 MET A CA 1
ATOM 650 C C . MET A 1 78 ? -3.014 0.716 9.240 1.00 7.17 150 MET A C 1
ATOM 651 O O . MET A 1 78 ? -3.943 0.461 8.616 1.00 6.52 150 MET A O 1
ATOM 656 N N . GLN A 1 79 ? -2.948 1.702 10.097 1.00 6.86 151 GLN A N 1
ATOM 657 C CA . GLN A 1 79 ? -4.083 2.601 10.316 1.00 7.32 151 GLN A CA 1
ATOM 658 C C . GLN A 1 79 ? -4.392 3.399 9.039 1.00 7.06 151 GLN A C 1
ATOM 659 O O . GLN A 1 79 ? -5.502 3.532 8.689 1.00 7.06 151 GLN A O 1
ATOM 665 N N . LEU A 1 80 ? -3.359 3.853 8.337 1.00 8.26 152 LEU A N 1
ATOM 666 C CA . LEU A 1 80 ? -3.481 4.585 7.071 1.00 8.68 152 LEU A CA 1
ATOM 667 C C . LEU A 1 80 ? -4.198 3.739 6.008 1.00 8.08 152 LEU A C 1
ATOM 668 O O . LEU A 1 80 ? -5.138 4.120 5.450 1.00 8.24 152 LEU A O 1
ATOM 673 N N . VAL A 1 81 ? -3.767 2.525 5.834 1.00 6.43 153 VAL A N 1
ATOM 674 C CA . VAL A 1 81 ? -4.403 1.640 4.875 1.00 6.63 153 VAL A CA 1
ATOM 675 C C . VAL A 1 81 ? -5.863 1.311 5.246 1.00 6.67 153 VAL A C 1
ATOM 676 O O . VAL A 1 81 ? -6.714 1.320 4.416 1.00 5.93 153 VAL A O 1
ATOM 680 N N . GLU A 1 82 ? -6.096 1.024 6.523 1.00 6.35 154 GLU A N 1
ATOM 681 C CA . GLU A 1 82 ? -7.445 0.790 7.022 1.00 6.65 154 GLU A CA 1
ATOM 682 C C . GLU A 1 82 ? -8.380 1.934 6.644 1.00 6.58 154 GLU A C 1
ATOM 683 O O . GLU A 1 82 ? -9.473 1.709 6.125 1.00 6.55 154 GLU A O 1
ATOM 689 N N . HIS A 1 83 ? -7.943 3.161 6.907 1.00 6.08 155 HIS A N 1
ATOM 690 C CA . HIS A 1 83 ? -8.758 4.337 6.634 1.00 6.32 155 HIS A CA 1
ATOM 691 C C . HIS A 1 83 ? -9.147 4.429 5.155 1.00 6.67 155 HIS A C 1
ATO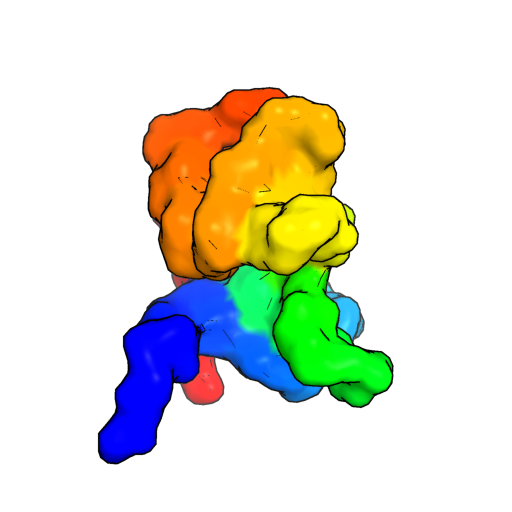M 692 O O . HIS A 1 83 ? -10.256 4.622 4.856 1.00 7.13 155 HIS A O 1
ATOM 699 N N . TYR A 1 84 ? -8.168 4.308 4.266 1.00 5.94 156 TYR A N 1
ATOM 700 C CA . TYR A 1 84 ? -8.390 4.531 2.828 1.00 6.59 156 TYR A CA 1
ATOM 701 C C . TYR A 1 84 ? -9.021 3.313 2.156 1.00 6.53 156 TYR A C 1
ATOM 702 O O . TYR A 1 84 ? -9.475 3.414 1.092 1.00 6.57 156 TYR A O 1
ATOM 711 N N . THR A 1 85 ? -9.061 2.174 2.877 1.00 8.43 157 THR A N 1
ATOM 712 C CA . THR A 1 85 ? -9.828 1.018 2.418 1.00 9.72 157 THR A CA 1
ATOM 713 C C . THR A 1 85 ? -11.316 1.342 2.465 1.00 10.67 157 THR A C 1
ATOM 714 O O . THR A 1 85 ? -12.080 0.970 1.571 1.00 11.25 157 THR A O 1
ATOM 718 N N . SER A 1 86 ? -11.730 2.115 3.469 1.00 11.80 158 SER A N 1
ATOM 719 C CA A SER A 1 86 ? -13.156 2.328 3.683 0.50 13.61 158 SER A CA 1
ATOM 720 C CA B SER A 1 86 ? -13.161 2.303 3.746 0.50 13.61 158 SER A CA 1
ATOM 721 C C . SER A 1 86 ? -13.695 3.500 3.015 1.00 14.20 158 SER A C 1
ATOM 722 O O . SER A 1 86 ? -14.782 3.460 2.562 1.00 15.22 158 SER A O 1
ATOM 727 N N . ASP A 1 87 ? -12.906 4.564 2.917 1.00 14.11 159 ASP A N 1
ATOM 728 C CA A ASP A 1 87 ? -13.267 5.649 2.043 0.50 15.04 159 ASP A CA 1
ATOM 729 C CA B ASP A 1 87 ? -13.221 5.707 2.080 0.50 15.04 159 ASP A CA 1
ATOM 730 C C . ASP A 1 87 ? -12.138 6.398 1.374 1.00 14.62 159 ASP A C 1
ATOM 731 O O . ASP A 1 87 ? -11.029 6.448 1.896 1.00 14.94 159 ASP A O 1
ATOM 740 N N . ALA A 1 88 ? -12.427 6.907 0.222 1.00 13.97 160 ALA A N 1
ATOM 741 C CA . ALA A 1 88 ? -11.390 7.505 -0.545 1.00 12.67 160 ALA A CA 1
ATOM 742 C C . ALA A 1 88 ? -10.716 8.666 0.195 1.00 11.99 160 ALA A C 1
ATOM 743 O O . ALA A 1 88 ? -9.532 8.869 0.071 1.00 11.72 160 ALA A O 1
ATOM 745 N N . ASP A 1 89 ? -11.502 9.457 0.922 1.00 10.37 161 ASP A N 1
ATOM 746 C CA . ASP A 1 89 ? -11.043 10.667 1.627 1.00 9.80 161 ASP A CA 1
ATOM 747 C C . ASP A 1 89 ? -10.057 11.411 0.754 1.00 8.71 161 ASP A C 1
ATOM 748 O O . ASP A 1 89 ? -8.978 11.695 1.183 1.00 8.56 161 ASP A O 1
ATOM 753 N N . GLY A 1 90 ? -10.489 11.727 -0.424 1.00 8.83 162 GLY A N 1
ATOM 754 C CA . GLY A 1 90 ? -9.661 12.529 -1.286 1.00 9.65 162 GLY A CA 1
ATOM 755 C C . GLY A 1 90 ? -8.631 11.806 -2.145 1.00 9.33 162 GLY A C 1
ATOM 756 O O . GLY A 1 90 ? -8.062 12.410 -3.001 1.00 9.97 162 GLY A O 1
ATOM 757 N N . LEU A 1 91 ? -8.386 10.516 -1.870 1.00 9.25 163 LEU A N 1
ATOM 758 C CA . LEU A 1 91 ? -7.525 9.686 -2.757 1.00 9.13 163 LEU A CA 1
ATOM 759 C C . LEU A 1 91 ? -8.260 9.501 -4.089 1.00 8.97 163 LEU A C 1
ATOM 760 O O . LEU A 1 91 ? -9.411 9.732 -4.183 1.00 9.03 163 LEU A O 1
ATOM 765 N N . CYS A 1 92 ? -7.542 9.053 -5.071 1.00 8.90 164 CYS A N 1
ATOM 766 C CA . CYS A 1 92 ? -8.166 8.718 -6.360 0.50 7.49 164 CYS A CA 1
ATOM 767 C C . CYS A 1 92 ? -9.131 7.568 -6.355 1.00 8.52 164 CYS A C 1
ATOM 768 O O . CYS A 1 92 ? -10.048 7.584 -7.092 1.00 9.60 164 CYS A O 1
ATOM 771 N N . THR A 1 93 ? -8.971 6.677 -5.432 1.00 8.55 165 THR A N 1
ATOM 772 C CA . THR A 1 93 ? -9.885 5.573 -5.244 1.00 9.44 165 THR A CA 1
ATOM 773 C C . THR A 1 93 ? -9.706 5.068 -3.775 1.00 9.11 165 THR A C 1
ATOM 774 O O . THR A 1 93 ? -8.662 5.181 -3.261 1.00 8.08 165 THR A O 1
ATOM 778 N N . ARG A 1 94 ? -10.751 4.440 -3.222 1.00 8.54 166 ARG A N 1
ATOM 779 C CA . ARG A 1 94 ? -10.599 3.534 -2.089 1.00 9.11 166 ARG A CA 1
ATOM 780 C C . ARG A 1 94 ? -9.588 2.430 -2.404 1.00 8.61 166 ARG A C 1
ATOM 781 O O . ARG A 1 94 ? -9.381 2.061 -3.570 1.00 8.92 166 ARG A O 1
ATOM 789 N N . LEU A 1 95 ? -8.965 1.917 -1.377 1.00 8.44 167 LEU A N 1
ATOM 790 C CA . LEU A 1 95 ? -8.105 0.782 -1.504 1.00 8.57 167 LEU A CA 1
ATOM 791 C C . LEU A 1 95 ? -8.945 -0.480 -1.386 1.00 9.40 167 LEU A C 1
ATOM 792 O O . LEU A 1 95 ? -9.162 -0.977 -0.322 1.00 10.36 167 LEU A O 1
ATOM 797 N N . ILE A 1 96 ? -9.328 -0.993 -2.525 1.00 9.59 168 ILE A N 1
ATOM 798 C CA . ILE A 1 96 ? -10.385 -1.999 -2.625 1.00 10.71 168 ILE A CA 1
ATOM 799 C C . ILE A 1 96 ? -9.860 -3.421 -2.496 1.00 10.68 168 ILE A C 1
ATOM 800 O O . ILE A 1 96 ? -10.448 -4.249 -1.785 1.00 11.32 168 ILE A O 1
ATOM 805 N N . LYS A 1 97 ? -8.758 -3.713 -3.171 1.00 10.28 169 LYS A N 1
ATOM 806 C CA . LYS A 1 97 ? -8.255 -5.089 -3.321 1.00 10.70 169 LYS A CA 1
ATOM 807 C C . LYS A 1 97 ? -6.722 -5.113 -3.173 1.00 10.12 169 LYS A C 1
ATOM 808 O O . LYS A 1 97 ? -6.066 -4.621 -3.998 1.00 9.56 169 LYS A O 1
ATOM 814 N N . PRO A 1 98 ? -6.206 -5.721 -2.136 1.00 9.47 170 PRO A N 1
ATOM 815 C CA . PRO A 1 98 ? -4.750 -5.918 -2.077 1.00 9.80 170 PRO A CA 1
ATOM 816 C C . PRO A 1 98 ? -4.233 -6.741 -3.251 1.00 9.36 170 PRO A C 1
ATOM 817 O O . PRO A 1 98 ? -4.808 -7.738 -3.580 1.00 9.50 170 PRO A O 1
ATOM 821 N N . LYS A 1 99 ? -3.134 -6.315 -3.815 1.00 9.46 171 LYS A N 1
ATOM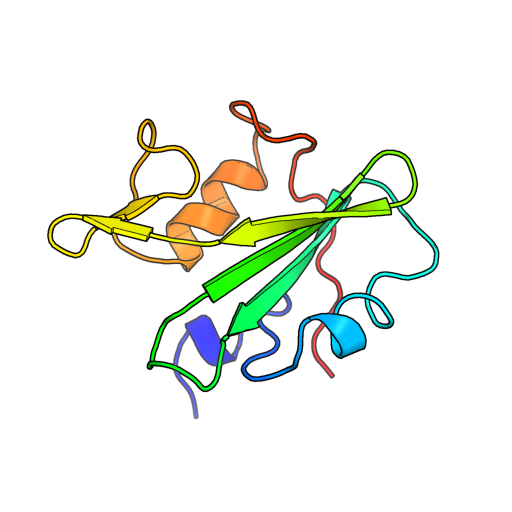 822 C CA . LYS A 1 99 ? -2.316 -7.218 -4.612 1.00 9.99 171 LYS A CA 1
ATOM 823 C C . LYS A 1 99 ? -1.473 -8.012 -3.671 1.00 10.74 171 LYS A C 1
ATOM 824 O O . LYS A 1 99 ? -0.627 -7.481 -2.994 1.00 10.40 171 LYS A O 1
ATOM 830 N N . VAL A 1 100 ? -1.807 -9.278 -3.578 1.00 11.94 172 VAL A N 1
ATOM 831 C CA . VAL A 1 100 ? -1.319 -10.075 -2.488 1.00 13.68 172 VAL A CA 1
ATOM 832 C C . VAL A 1 100 ? 0.123 -10.411 -2.640 1.00 14.33 172 VAL A C 1
ATOM 833 O O . VAL A 1 100 ? 0.510 -10.902 -3.629 1.00 14.18 172 VAL A O 1
ATOM 837 N N . MET A 1 101 ? 0.872 -10.059 -1.653 1.00 15.63 173 MET A N 1
ATOM 838 C CA . MET A 1 101 ? 2.286 -10.389 -1.519 1.00 17.04 173 MET A CA 1
ATOM 839 C C . MET A 1 101 ? 2.601 -11.874 -1.643 1.00 17.84 173 MET A C 1
ATOM 840 O O . MET A 1 101 ? 1.990 -12.637 -1.007 1.00 17.98 173 MET A O 1
ATOM 845 N N . GLU A 1 102 ? 3.507 -12.207 -2.505 1.00 18.99 174 GLU A N 1
ATOM 846 C CA . GLU A 1 102 ? 3.891 -13.629 -2.688 1.00 20.31 174 GLU A CA 1
ATOM 847 C C . GLU A 1 102 ? 5.383 -13.830 -2.418 1.00 20.42 174 GLU A C 1
ATOM 848 O O . GLU A 1 102 ? 6.122 -12.853 -2.154 1.00 20.90 174 GLU A O 1
#

Nearest PDB structures (foldseek):
  3eaz-assembly1_A  TM=1.010E+00  e=3.631E-23  Homo sapiens
  3eac-assembly1_A  TM=1.005E+00  e=9.914E-21  Homo sapiens
  1k9a-assembly1_A  TM=8.963E-01  e=4.620E-17  Rattus norvegicus
  1k9a-assembly2_B  TM=8.975E-01  e=6.378E-17  Rattus norvegicus
  3us4-assembly1_A  TM=9.674E-01  e=5.929E-14  Homo sapiens